Protein AF-A0A963NNE2-F1 (afdb_monomer_lite)

Foldseek 3Di:
DPPPDVVCPDPQSVCVVVFLLVVLVVLVVCCVVDPVVVSDDDPVSVVCNVVSHGPVVVVVVVVVVVVPD

pLDDT: mean 86.29, std 11.22, range [42.44, 94.94]

Radius of gyration: 14.03 Å; chains: 1; bounding box: 31×28×42 Å

Sequence (69 aa):
GYGFPSYRGGPMFYADTVGLKAVLDKILEFQKTLDPQYWQPAPLLEKLAREGSSFAQWQSAATDSSNKA

Secondary structure (DSSP, 8-state):
-----GGG--HHHHHHHH-HHHHHHHHHHHHHHS-TTT-PPPHHHHHHHHHT--HHHHHHHHHHHHS--

Structure (mmCIF, N/CA/C/O backbone):
data_AF-A0A963NNE2-F1
#
_entry.id   AF-A0A963NNE2-F1
#
loop_
_atom_site.group_PDB
_atom_site.id
_atom_site.type_symbol
_atom_site.label_atom_id
_atom_site.label_alt_id
_atom_site.label_comp_id
_atom_site.label_asym_id
_atom_site.label_entity_id
_atom_site.label_seq_id
_atom_site.pdbx_PDB_ins_code
_atom_site.Cartn_x
_atom_site.Cartn_y
_atom_site.Cartn_z
_atom_site.occupancy
_atom_site.B_iso_or_equiv
_atom_site.auth_seq_id
_atom_site.auth_comp_id
_atom_site.auth_asym_id
_atom_site.auth_atom_id
_atom_site.pdbx_PDB_model_num
ATOM 1 N N . GLY A 1 1 ? -3.947 19.680 -2.260 1.00 61.28 1 GLY A N 1
ATOM 2 C CA . GLY A 1 1 ? -3.959 18.217 -2.055 1.00 61.28 1 GLY A CA 1
ATOM 3 C C . GLY A 1 1 ? -3.604 17.530 -3.356 1.00 61.28 1 GLY A C 1
ATOM 4 O O . GLY A 1 1 ? -3.933 18.072 -4.399 1.00 61.28 1 GLY A O 1
ATOM 5 N N . TYR A 1 2 ? -2.949 16.371 -3.309 1.00 72.44 2 TYR A N 1
ATOM 6 C CA . TYR A 1 2 ? -2.414 15.639 -4.474 1.00 72.44 2 TYR A CA 1
ATOM 7 C C . TYR A 1 2 ? -3.473 15.046 -5.438 1.00 72.44 2 TYR A C 1
ATOM 9 O O . TYR A 1 2 ? -3.175 14.120 -6.182 1.00 72.44 2 TYR A O 1
ATOM 17 N N . GLY A 1 3 ? -4.721 15.530 -5.416 1.00 78.56 3 GLY A N 1
ATOM 18 C CA . GLY A 1 3 ? -5.787 15.074 -6.319 1.00 78.56 3 GLY A CA 1
ATOM 19 C C . GLY A 1 3 ? -6.264 13.631 -6.106 1.00 78.56 3 GLY A C 1
ATOM 20 O O . GLY A 1 3 ? -6.919 13.081 -6.987 1.00 78.56 3 GLY A O 1
ATOM 21 N N . PHE A 1 4 ? -5.948 12.999 -4.968 1.00 78.62 4 PHE A N 1
ATOM 22 C CA . PHE A 1 4 ? -6.384 11.628 -4.696 1.00 78.62 4 PHE A CA 1
ATOM 23 C C . PHE A 1 4 ? -7.923 11.546 -4.611 1.00 78.62 4 PHE A C 1
ATOM 25 O O . PHE A 1 4 ? -8.528 12.414 -3.974 1.00 78.62 4 PHE A O 1
ATOM 32 N N . PRO A 1 5 ? -8.571 10.528 -5.214 1.00 80.12 5 PRO A N 1
ATOM 33 C CA . PRO A 1 5 ? -10.027 10.421 -5.214 1.00 80.12 5 PRO A CA 1
ATOM 34 C C . PRO A 1 5 ? -10.605 10.356 -3.795 1.00 80.12 5 PRO A C 1
ATOM 36 O O . PRO A 1 5 ? -10.342 9.410 -3.052 1.00 80.12 5 PRO A O 1
ATOM 39 N N . SER A 1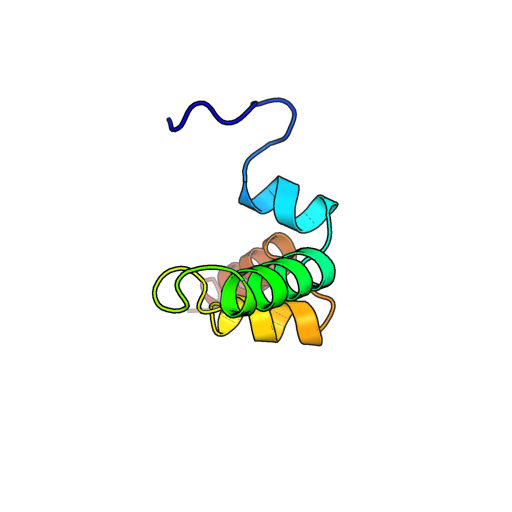 6 ? -11.436 11.336 -3.433 1.00 77.06 6 SER A N 1
ATOM 40 C CA . SER A 1 6 ? -12.012 11.468 -2.085 1.00 77.06 6 SER A CA 1
ATOM 41 C C . SER A 1 6 ? -12.881 10.276 -1.678 1.00 77.06 6 SER A C 1
ATOM 43 O O . SER A 1 6 ? -12.868 9.870 -0.520 1.00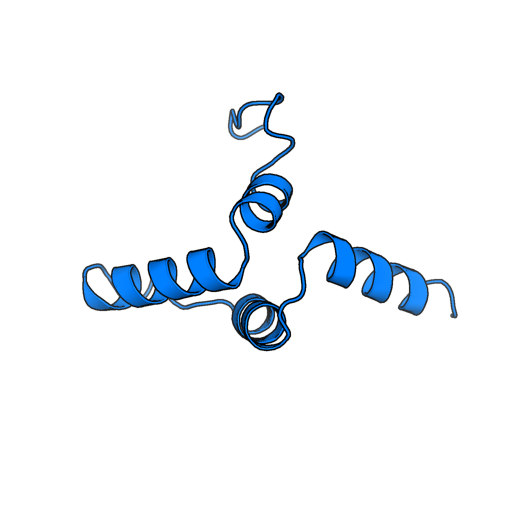 77.06 6 SER A O 1
ATOM 45 N N . TYR A 1 7 ? -13.579 9.650 -2.630 1.00 79.00 7 TYR A N 1
ATOM 46 C CA . TYR A 1 7 ? -14.401 8.459 -2.377 1.00 79.00 7 TYR A CA 1
ATOM 47 C C . TYR A 1 7 ? -13.581 7.206 -2.021 1.00 79.00 7 TYR A C 1
ATOM 49 O O . TYR A 1 7 ? -14.146 6.218 -1.565 1.00 79.00 7 TYR A O 1
ATOM 57 N N . ARG A 1 8 ? -12.254 7.230 -2.213 1.00 78.44 8 ARG A N 1
ATOM 58 C CA . ARG A 1 8 ? -11.330 6.177 -1.755 1.00 78.44 8 ARG A CA 1
ATOM 59 C C . ARG A 1 8 ? -10.672 6.526 -0.415 1.00 78.44 8 ARG A C 1
ATOM 61 O O . ARG A 1 8 ? -9.713 5.870 -0.022 1.00 78.44 8 ARG A O 1
ATOM 68 N N . GLY A 1 9 ? -11.147 7.576 0.261 1.00 83.38 9 GLY A N 1
ATOM 69 C CA . GLY A 1 9 ? -10.589 8.106 1.504 1.00 83.38 9 GLY A CA 1
ATOM 70 C C . GLY A 1 9 ? -9.261 8.822 1.268 1.00 83.38 9 GLY A C 1
ATOM 71 O O . GLY A 1 9 ? -9.202 10.045 1.180 1.00 83.38 9 GLY A O 1
ATOM 72 N N . GLY A 1 10 ? -8.188 8.053 1.128 1.00 87.25 10 GLY A N 1
ATOM 73 C CA . GLY A 1 10 ? -6.827 8.543 0.942 1.00 87.25 10 GLY A CA 1
ATOM 74 C C . GLY A 1 10 ? -5.874 7.399 0.598 1.00 87.25 10 GLY A C 1
ATOM 75 O O . GLY A 1 10 ? -6.264 6.235 0.688 1.00 87.25 10 GLY A O 1
ATOM 76 N N . PRO A 1 11 ? -4.618 7.690 0.230 1.00 86.69 11 PRO A N 1
ATOM 77 C CA . PRO A 1 11 ? -3.661 6.661 -0.179 1.00 86.69 11 PRO A CA 1
ATOM 78 C C . PRO A 1 11 ? -3.408 5.619 0.920 1.00 86.69 11 PRO A C 1
ATOM 80 O O . PRO A 1 11 ? -3.333 4.431 0.621 1.00 86.69 11 PRO A O 1
ATOM 83 N N . MET A 1 12 ? -3.361 6.044 2.187 1.00 89.00 12 MET A N 1
ATOM 84 C CA . MET A 1 12 ? -3.164 5.140 3.328 1.00 89.00 12 MET A CA 1
ATOM 85 C C . MET A 1 12 ? -4.385 4.250 3.581 1.00 89.00 12 MET A C 1
ATOM 87 O O . MET A 1 12 ? -4.240 3.045 3.750 1.00 89.00 12 MET A O 1
ATOM 91 N N . PHE A 1 13 ? -5.593 4.819 3.523 1.00 88.12 13 PHE A N 1
ATOM 92 C CA . PHE A 1 13 ? -6.831 4.047 3.648 1.00 88.12 13 PHE A CA 1
ATOM 93 C C . PHE A 1 13 ? -6.973 3.040 2.501 1.00 88.12 13 PHE A C 1
ATOM 95 O O . PHE A 1 13 ? -7.301 1.880 2.717 1.00 88.12 13 PHE A O 1
ATOM 102 N N . TYR A 1 14 ? -6.658 3.458 1.274 1.00 88.62 14 TYR A N 1
ATOM 103 C CA . TYR A 1 14 ? -6.686 2.570 0.121 1.00 88.62 14 TYR A CA 1
ATOM 104 C C . 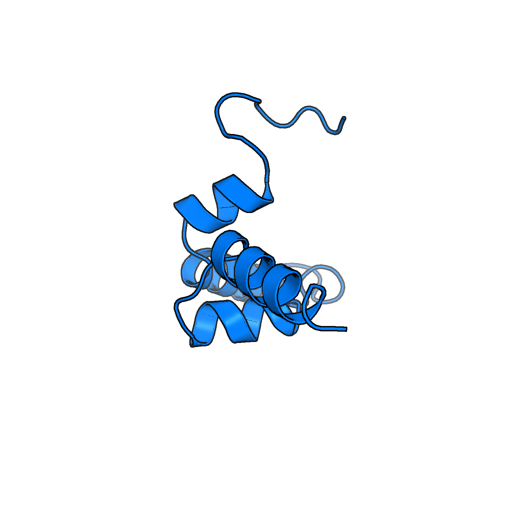TYR A 1 14 ? -5.670 1.425 0.251 1.00 88.62 14 TYR A C 1
ATOM 106 O O . TYR A 1 14 ? -6.016 0.279 -0.030 1.00 88.62 14 TYR A O 1
ATOM 114 N N . ALA A 1 15 ? -4.453 1.695 0.734 1.00 90.56 15 ALA A N 1
ATOM 115 C CA . ALA A 1 15 ? -3.459 0.655 1.003 1.00 90.56 15 ALA A CA 1
ATOM 116 C C . ALA A 1 15 ? -3.971 -0.391 2.008 1.00 90.56 15 ALA A C 1
ATOM 118 O O . ALA A 1 15 ? -3.781 -1.587 1.786 1.00 90.56 15 ALA A O 1
ATOM 119 N N . ASP A 1 16 ? -4.690 0.038 3.048 1.00 90.88 16 ASP A N 1
ATOM 120 C CA . ASP A 1 16 ? -5.326 -0.872 4.004 1.00 90.88 16 ASP A CA 1
ATOM 121 C C . ASP A 1 16 ? -6.432 -1.717 3.350 1.00 90.88 16 ASP A C 1
ATOM 123 O O . ASP A 1 16 ? -6.519 -2.913 3.620 1.00 90.88 16 ASP A O 1
ATOM 127 N N . THR A 1 17 ? -7.234 -1.145 2.440 1.00 90.19 17 THR A N 1
ATOM 128 C CA . THR A 1 17 ? -8.273 -1.909 1.712 1.00 90.19 17 THR A CA 1
ATOM 129 C C . THR A 1 17 ? -7.705 -2.936 0.731 1.00 90.19 17 THR A C 1
ATOM 131 O O . THR A 1 17 ? -8.311 -3.983 0.522 1.00 90.19 17 THR A O 1
ATOM 134 N N . VAL A 1 18 ? -6.548 -2.648 0.127 1.00 92.25 18 VAL A N 1
ATOM 135 C CA . VAL A 1 18 ? -5.830 -3.579 -0.762 1.00 92.25 18 VAL A CA 1
ATOM 136 C C . VAL A 1 18 ? -5.102 -4.658 0.051 1.00 92.25 18 VAL A C 1
ATOM 138 O O . VAL A 1 18 ? -4.965 -5.792 -0.405 1.00 92.25 18 VAL A O 1
ATOM 141 N N . GLY A 1 19 ? -4.655 -4.307 1.258 1.00 93.06 19 GLY A N 1
ATOM 142 C CA . GLY A 1 19 ? -3.882 -5.153 2.157 1.00 93.06 19 GLY A CA 1
ATOM 143 C C . GLY A 1 19 ? -2.378 -4.898 2.041 1.00 93.06 19 GLY A C 1
ATOM 144 O O . GLY A 1 19 ? -1.790 -4.973 0.959 1.00 93.06 19 GLY A O 1
ATOM 145 N N . LEU A 1 20 ? -1.724 -4.656 3.183 1.00 94.00 20 LEU A N 1
ATOM 146 C CA . LEU A 1 20 ? -0.309 -4.257 3.227 1.00 94.00 20 LEU A CA 1
ATOM 147 C C . LEU A 1 20 ? 0.648 -5.313 2.680 1.00 94.00 20 LEU A C 1
ATOM 149 O O . LEU A 1 20 ? 1.678 -4.964 2.109 1.00 94.00 20 LEU A O 1
ATOM 153 N N . LYS A 1 21 ? 0.289 -6.597 2.781 1.00 94.31 21 LYS A N 1
ATOM 154 C CA . LYS A 1 21 ? 1.062 -7.675 2.161 1.00 94.31 21 LYS A CA 1
ATOM 155 C C . LYS A 1 21 ? 1.120 -7.529 0.638 1.00 94.31 21 LYS A C 1
ATOM 157 O O . LYS A 1 21 ? 2.200 -7.601 0.066 1.00 94.31 21 LYS A O 1
ATOM 162 N N . ALA A 1 22 ? -0.019 -7.286 -0.011 1.00 94.94 22 ALA A N 1
ATOM 163 C CA . ALA A 1 22 ? -0.074 -7.125 -1.463 1.00 94.94 22 ALA A CA 1
ATOM 164 C C . ALA A 1 22 ? 0.681 -5.867 -1.922 1.00 94.94 22 ALA A C 1
ATOM 166 O O . ALA A 1 22 ? 1.355 -5.884 -2.952 1.00 94.94 22 ALA A O 1
ATOM 167 N N . VAL A 1 23 ? 0.613 -4.790 -1.133 1.00 94.25 23 VAL A N 1
ATOM 168 C CA . VAL A 1 23 ? 1.382 -3.561 -1.379 1.00 94.25 23 VAL A CA 1
ATOM 169 C C . VAL A 1 23 ? 2.887 -3.822 -1.271 1.00 94.25 23 VAL A C 1
ATOM 171 O O . VAL A 1 23 ? 3.632 -3.427 -2.166 1.00 94.25 23 VAL A O 1
ATOM 174 N N . LEU A 1 24 ? 3.338 -4.521 -0.223 1.00 94.88 24 LEU A N 1
ATOM 175 C CA . LEU A 1 24 ? 4.746 -4.889 -0.053 1.00 94.88 24 LEU A CA 1
ATOM 176 C C . LEU A 1 24 ? 5.238 -5.788 -1.193 1.00 94.88 24 LEU A C 1
ATOM 178 O O . LEU A 1 24 ? 6.290 -5.515 -1.764 1.00 94.88 24 LEU A O 1
ATOM 182 N N . ASP A 1 25 ? 4.465 -6.813 -1.559 1.00 94.88 25 ASP A N 1
ATOM 183 C CA . ASP A 1 25 ? 4.811 -7.729 -2.650 1.00 94.88 25 ASP A CA 1
ATOM 184 C C . ASP A 1 25 ? 5.007 -6.958 -3.970 1.00 94.88 25 ASP A C 1
ATOM 186 O O . ASP A 1 25 ? 5.970 -7.207 -4.700 1.00 94.88 25 ASP A O 1
ATOM 190 N N . LYS A 1 26 ? 4.158 -5.956 -4.248 1.00 94.62 26 LYS A N 1
ATOM 191 C CA . LYS A 1 26 ? 4.313 -5.087 -5.423 1.00 94.62 26 LYS A CA 1
ATOM 192 C C . LYS A 1 26 ? 5.505 -4.145 -5.346 1.00 94.62 26 LYS A C 1
ATOM 194 O O . LYS A 1 26 ? 6.162 -3.945 -6.362 1.00 94.62 26 LYS A O 1
ATOM 199 N N . ILE A 1 27 ? 5.830 -3.608 -4.174 1.00 93.44 27 ILE A N 1
ATOM 200 C CA . ILE A 1 27 ? 7.044 -2.798 -4.002 1.00 93.44 27 ILE A CA 1
ATOM 201 C C . ILE A 1 27 ? 8.294 -3.645 -4.257 1.00 93.44 27 ILE A C 1
ATOM 203 O O . ILE A 1 27 ? 9.185 -3.194 -4.967 1.00 93.44 27 ILE A O 1
ATOM 207 N N . LEU A 1 28 ? 8.339 -4.884 -3.761 1.00 93.12 28 LEU A N 1
ATOM 208 C CA . LEU A 1 28 ? 9.452 -5.808 -4.007 1.00 93.12 28 LEU A CA 1
ATOM 209 C C . LEU A 1 28 ? 9.562 -6.215 -5.483 1.00 93.12 28 LEU A C 1
ATOM 211 O O . LEU A 1 28 ? 10.664 -6.419 -5.990 1.00 93.12 28 LEU A O 1
ATOM 215 N N . GLU A 1 29 ? 8.437 -6.346 -6.185 1.00 93.81 29 GLU A N 1
ATOM 216 C CA . GLU A 1 29 ? 8.425 -6.543 -7.637 1.00 93.81 29 GLU A CA 1
ATOM 217 C C . GLU A 1 29 ? 9.018 -5.324 -8.353 1.00 93.81 29 GLU A C 1
ATOM 219 O O . GLU A 1 29 ? 9.948 -5.472 -9.146 1.00 93.81 29 GLU A O 1
ATOM 224 N N . PHE A 1 30 ? 8.566 -4.117 -8.009 1.00 93.31 30 PHE A N 1
ATOM 225 C CA . PHE A 1 30 ? 9.077 -2.883 -8.599 1.00 93.31 30 PHE A CA 1
ATOM 226 C C . PHE A 1 30 ? 10.540 -2.618 -8.268 1.00 93.31 30 PHE A C 1
ATOM 228 O O . PHE A 1 30 ? 11.272 -2.155 -9.134 1.00 93.31 30 PHE A O 1
ATOM 235 N N . GLN A 1 31 ? 11.004 -2.990 -7.079 1.00 92.25 31 GLN A N 1
ATOM 236 C CA . GLN A 1 31 ? 12.418 -2.938 -6.720 1.00 92.25 31 GLN A CA 1
ATOM 237 C C . GLN A 1 31 ? 13.286 -3.791 -7.654 1.00 92.25 31 GLN A C 1
ATOM 239 O O . GLN A 1 31 ? 14.434 -3.441 -7.908 1.00 92.25 31 GLN A O 1
ATOM 244 N N . LYS A 1 32 ? 12.758 -4.908 -8.169 1.00 90.44 32 LYS A N 1
ATOM 245 C CA . LYS A 1 32 ? 13.479 -5.782 -9.107 1.00 90.44 32 LYS A CA 1
ATOM 246 C C . LYS A 1 32 ? 13.424 -5.272 -10.544 1.00 90.44 32 LYS A C 1
ATOM 248 O O . LYS A 1 32 ? 14.366 -5.503 -11.295 1.00 90.44 32 LYS A O 1
ATOM 253 N N . THR A 1 33 ? 12.312 -4.657 -10.946 1.00 93.44 33 THR A N 1
ATOM 254 C CA . THR A 1 33 ? 12.069 -4.268 -12.347 1.00 93.44 33 THR A CA 1
ATOM 255 C C . THR A 1 33 ? 12.408 -2.812 -12.659 1.00 93.44 33 THR A C 1
ATOM 257 O O . THR A 1 33 ? 12.600 -2.472 -13.822 1.00 93.44 33 THR A O 1
ATOM 260 N N . LEU A 1 34 ? 12.425 -1.943 -11.650 1.00 92.19 34 LEU A N 1
ATOM 261 C CA . LEU A 1 34 ? 12.669 -0.504 -11.747 1.00 92.19 34 LEU A CA 1
ATOM 262 C C . LEU A 1 34 ? 13.882 -0.120 -10.890 1.00 92.19 34 LEU A C 1
ATOM 264 O O . LEU A 1 34 ? 14.522 -0.976 -10.287 1.00 92.19 34 LEU A O 1
ATOM 268 N N . ASP A 1 35 ? 14.201 1.175 -10.842 1.00 86.69 35 ASP A N 1
ATOM 269 C CA . ASP A 1 35 ? 15.328 1.682 -10.058 1.00 86.69 35 ASP A CA 1
ATOM 270 C C . ASP A 1 35 ? 15.148 1.370 -8.554 1.00 86.69 35 ASP A C 1
ATOM 272 O O . ASP A 1 35 ? 14.240 1.919 -7.910 1.00 86.69 35 ASP A O 1
ATOM 276 N N . PRO A 1 36 ? 16.014 0.523 -7.964 1.00 84.94 36 PRO A N 1
ATOM 277 C CA . PRO A 1 36 ? 15.899 0.107 -6.573 1.00 84.94 36 PRO A CA 1
ATOM 278 C C . PRO A 1 36 ? 15.998 1.260 -5.577 1.00 84.94 36 PRO A C 1
ATOM 280 O O . PRO A 1 36 ? 15.581 1.084 -4.434 1.00 84.94 36 PRO A O 1
ATOM 283 N N . GLN A 1 37 ? 16.550 2.414 -5.962 1.00 88.25 37 GLN A N 1
ATOM 284 C CA . GLN A 1 37 ? 16.674 3.575 -5.083 1.00 88.25 37 GLN A CA 1
ATOM 285 C C . GLN A 1 37 ? 15.306 4.135 -4.670 1.00 88.25 37 GLN A C 1
ATOM 287 O O . GLN A 1 37 ? 15.146 4.588 -3.537 1.00 88.25 37 GLN A O 1
ATOM 292 N N . TYR A 1 38 ? 14.313 4.080 -5.562 1.00 87.69 38 TYR A N 1
ATOM 293 C CA . TYR A 1 38 ? 12.975 4.628 -5.314 1.00 87.69 38 TYR A CA 1
ATOM 294 C C . TYR A 1 38 ? 11.990 3.604 -4.743 1.00 87.69 38 TYR A C 1
ATOM 296 O O . TYR A 1 38 ? 10.967 3.987 -4.178 1.00 87.69 38 TYR A O 1
ATOM 304 N N . TRP A 1 39 ? 12.299 2.313 -4.867 1.00 91.12 39 TRP A N 1
ATOM 305 C CA . TRP A 1 39 ? 11.412 1.211 -4.487 1.00 91.12 39 TRP A CA 1
ATOM 306 C C . TRP A 1 39 ? 11.903 0.431 -3.263 1.00 91.12 39 TRP A C 1
ATOM 308 O O . TRP A 1 39 ? 11.549 -0.732 -3.082 1.00 91.12 39 TRP A O 1
ATOM 318 N N . GLN A 1 40 ? 12.707 1.056 -2.399 1.00 91.88 40 GLN A N 1
ATOM 319 C CA . GLN A 1 40 ? 13.035 0.466 -1.101 1.00 91.88 40 GLN A CA 1
ATOM 320 C C . GLN A 1 40 ? 11.790 0.452 -0.199 1.00 91.88 40 GLN A C 1
ATOM 322 O O . GLN A 1 40 ? 11.224 1.517 0.074 1.00 91.88 40 GLN A O 1
ATOM 327 N N . PRO A 1 41 ? 11.349 -0.720 0.286 1.00 92.44 41 PRO A N 1
ATOM 328 C CA . PRO A 1 41 ? 10.234 -0.793 1.219 1.00 92.44 41 PRO A CA 1
ATOM 329 C C . PRO A 1 41 ? 10.585 -0.114 2.549 1.00 92.44 41 PRO A C 1
ATOM 331 O O . PRO A 1 41 ? 11.689 -0.234 3.078 1.00 92.44 41 PRO A O 1
ATOM 334 N N . ALA A 1 42 ? 9.618 0.604 3.120 1.00 92.81 42 ALA A N 1
ATOM 335 C CA . ALA A 1 42 ? 9.786 1.202 4.437 1.00 92.81 42 ALA A CA 1
ATOM 336 C C . ALA A 1 42 ? 9.794 0.105 5.525 1.00 92.81 42 ALA A C 1
ATOM 338 O O . ALA A 1 42 ? 8.907 -0.754 5.505 1.00 92.81 42 ALA A O 1
ATOM 339 N N . PRO A 1 43 ? 10.681 0.166 6.539 1.00 93.50 43 PRO A N 1
ATOM 340 C CA . PRO A 1 43 ? 10.733 -0.845 7.603 1.00 93.50 43 PRO A CA 1
ATOM 341 C C . PRO A 1 43 ? 9.400 -1.040 8.337 1.00 93.50 43 PRO A C 1
ATOM 343 O O . PRO A 1 43 ? 9.032 -2.157 8.697 1.00 93.50 43 PRO A O 1
ATOM 346 N N . LEU A 1 44 ? 8.639 0.045 8.524 1.00 93.38 44 LEU A N 1
ATOM 347 C CA . LEU A 1 44 ? 7.305 -0.017 9.119 1.00 93.38 44 LEU A CA 1
ATOM 348 C C . LEU A 1 44 ? 6.335 -0.826 8.250 1.00 93.38 44 LEU A C 1
ATOM 350 O O . LEU A 1 44 ? 5.610 -1.667 8.771 1.00 93.38 44 LEU A O 1
ATOM 354 N N . LEU A 1 45 ? 6.338 -0.597 6.935 1.00 93.50 45 LEU A N 1
ATOM 355 C CA . LEU A 1 45 ? 5.475 -1.329 6.012 1.00 93.50 45 LEU A CA 1
ATOM 356 C C . LEU A 1 45 ? 5.798 -2.824 6.045 1.00 93.50 45 LEU A C 1
ATOM 358 O O . LEU A 1 45 ? 4.885 -3.639 6.123 1.00 93.50 45 LEU A O 1
ATOM 362 N N . GLU A 1 46 ? 7.082 -3.187 6.037 1.00 94.44 46 GLU A N 1
ATOM 363 C CA . GLU A 1 46 ? 7.487 -4.589 6.128 1.00 94.44 46 GLU A CA 1
ATOM 364 C C . GLU A 1 46 ? 7.027 -5.258 7.419 1.00 94.44 46 GLU A C 1
ATOM 366 O O . GLU A 1 46 ? 6.632 -6.425 7.401 1.00 94.44 46 GLU A O 1
ATOM 371 N N . LYS A 1 47 ? 7.107 -4.542 8.545 1.00 94.38 47 LYS A N 1
ATOM 372 C CA . LYS A 1 47 ? 6.649 -5.044 9.838 1.00 94.38 47 LYS A CA 1
ATOM 373 C C . LYS A 1 47 ? 5.142 -5.291 9.810 1.00 94.38 47 LYS A C 1
ATOM 375 O O . LYS A 1 47 ? 4.709 -6.411 10.063 1.00 94.38 47 LYS A O 1
ATOM 380 N N . LEU A 1 48 ? 4.357 -4.282 9.432 1.00 93.94 48 LEU A N 1
ATOM 381 C CA . LEU A 1 48 ? 2.895 -4.382 9.427 1.00 93.94 48 LEU A CA 1
ATOM 382 C C . LEU A 1 48 ? 2.393 -5.434 8.430 1.00 93.94 48 LEU A C 1
ATOM 384 O O . LEU A 1 48 ? 1.485 -6.197 8.747 1.00 93.94 48 LEU A O 1
ATOM 388 N N . ALA A 1 49 ? 3.022 -5.533 7.256 1.00 94.31 49 ALA A N 1
ATOM 389 C CA . ALA A 1 49 ? 2.707 -6.558 6.266 1.00 94.31 49 ALA A CA 1
ATOM 390 C C . ALA A 1 49 ? 2.999 -7.981 6.774 1.00 94.31 49 ALA A C 1
ATOM 392 O O . ALA A 1 49 ? 2.222 -8.893 6.493 1.00 94.31 49 ALA A O 1
ATOM 393 N N . ARG A 1 50 ? 4.090 -8.176 7.531 1.00 93.06 50 ARG A N 1
ATOM 394 C CA . ARG A 1 50 ? 4.430 -9.465 8.164 1.00 93.06 50 ARG A CA 1
ATOM 395 C C . ARG A 1 50 ? 3.487 -9.824 9.308 1.00 93.06 50 ARG A C 1
ATOM 397 O O . ARG A 1 50 ? 3.154 -10.991 9.471 1.00 93.06 50 ARG A O 1
ATOM 404 N N . GLU A 1 51 ? 3.055 -8.830 10.074 1.00 92.44 51 GLU A N 1
ATOM 405 C CA . GLU A 1 51 ? 2.128 -8.991 11.200 1.00 92.44 51 GLU A CA 1
ATOM 406 C C . GLU A 1 51 ? 0.663 -9.142 10.754 1.00 92.44 51 GLU A C 1
ATOM 408 O O . GLU A 1 51 ? -0.198 -9.445 11.574 1.00 92.44 51 GLU A O 1
ATOM 413 N N . GLY A 1 52 ? 0.363 -8.943 9.464 1.00 91.81 52 GLY A N 1
ATOM 414 C CA . GLY A 1 52 ? -1.012 -8.944 8.956 1.00 91.81 52 GLY A CA 1
ATOM 415 C C . GLY A 1 52 ? -1.845 -7.768 9.477 1.00 91.81 52 GLY A C 1
ATOM 416 O O . GLY A 1 52 ? -3.069 -7.863 9.535 1.00 91.81 52 GLY A O 1
ATOM 417 N N . SER A 1 53 ? -1.185 -6.678 9.876 1.00 92.44 53 SER A N 1
ATOM 418 C CA . SER A 1 53 ? -1.811 -5.476 10.427 1.00 92.44 53 SER A CA 1
ATOM 419 C C . SER A 1 53 ? -2.066 -4.420 9.340 1.00 92.44 53 SER A C 1
ATOM 421 O O . SER A 1 53 ? -1.744 -4.618 8.166 1.00 92.44 53 SER A O 1
ATOM 423 N N . SER A 1 54 ? -2.667 -3.294 9.724 1.00 93.06 54 SER A N 1
ATOM 424 C CA . SER A 1 54 ? -3.000 -2.166 8.852 1.00 93.06 54 SER A CA 1
ATOM 425 C C . SER A 1 54 ? -2.436 -0.849 9.396 1.00 93.06 54 SER A C 1
ATOM 427 O O . SER A 1 54 ? -2.103 -0.736 10.580 1.00 93.06 54 SER A O 1
ATOM 429 N N . PHE A 1 55 ? -2.337 0.179 8.552 1.00 92.38 55 PHE A N 1
ATOM 430 C CA . PHE A 1 55 ? -1.897 1.502 8.991 1.00 92.38 55 PHE A CA 1
ATOM 431 C C . PHE A 1 55 ? -2.868 2.122 9.994 1.00 92.38 55 PHE A C 1
ATOM 433 O O . PHE A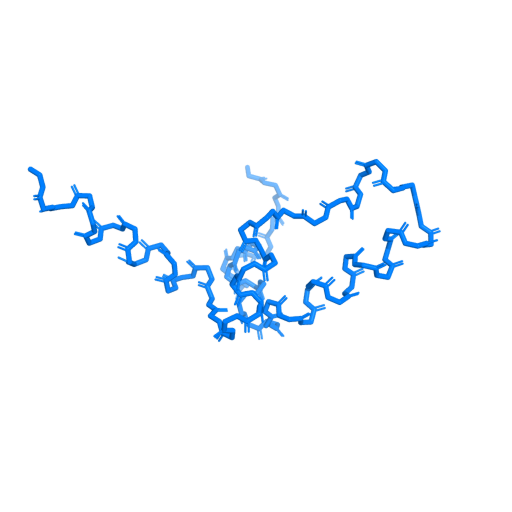 1 55 ? -2.421 2.729 10.967 1.00 92.38 55 PHE A O 1
ATOM 440 N N . ALA A 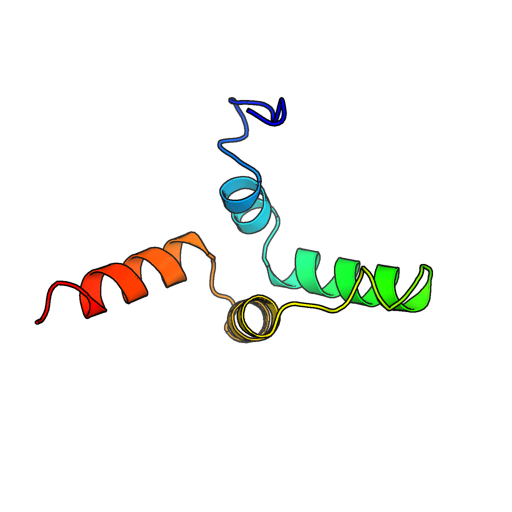1 56 ? -4.176 1.926 9.811 1.00 90.12 56 ALA A N 1
ATOM 441 C CA . ALA A 1 56 ? -5.180 2.372 10.773 1.00 90.12 56 ALA A CA 1
ATOM 442 C C . ALA A 1 56 ? -4.979 1.736 12.164 1.00 90.12 56 ALA A C 1
ATOM 444 O O . ALA A 1 56 ? -5.043 2.430 13.179 1.00 90.12 56 ALA A O 1
ATOM 445 N N . GLN A 1 57 ? -4.680 0.432 12.222 1.00 89.44 57 GLN A N 1
ATOM 446 C CA . GLN A 1 57 ? -4.399 -0.269 13.481 1.00 89.44 57 GLN A CA 1
ATOM 447 C C . GLN A 1 57 ? -3.115 0.243 14.139 1.00 89.44 57 GLN A C 1
ATOM 449 O O . GLN A 1 57 ? -3.109 0.525 15.338 1.00 89.44 57 GLN A O 1
ATOM 454 N N . TRP A 1 58 ? -2.049 0.424 13.355 1.00 92.12 58 TRP A N 1
ATOM 455 C CA . TRP A 1 58 ? -0.796 0.997 13.844 1.00 92.12 58 TRP A CA 1
ATOM 456 C C . TRP A 1 58 ? -0.995 2.406 14.412 1.00 92.12 58 TRP A C 1
ATOM 458 O O . TRP A 1 58 ? -0.507 2.703 15.501 1.00 92.12 58 TRP A O 1
ATOM 468 N N . GLN A 1 59 ? -1.755 3.257 13.718 1.00 88.94 59 GLN A N 1
ATOM 469 C CA . GLN A 1 59 ? -2.044 4.616 14.168 1.00 88.94 59 GLN A CA 1
ATOM 470 C C . GLN A 1 59 ? -2.870 4.627 15.460 1.00 88.94 59 GLN A C 1
ATOM 472 O O . GLN A 1 59 ? -2.580 5.416 16.361 1.00 88.94 59 GLN A O 1
ATOM 477 N N . SER A 1 60 ? -3.862 3.741 15.579 1.00 89.12 60 SER A N 1
ATOM 478 C CA . SER A 1 60 ? -4.639 3.582 16.811 1.00 89.12 60 SER A CA 1
ATOM 479 C C . SER A 1 60 ? -3.740 3.183 17.984 1.00 89.12 60 SER A C 1
ATOM 481 O O . SER A 1 60 ? -3.804 3.806 19.040 1.00 89.12 60 SER A O 1
ATOM 483 N N . ALA A 1 61 ? -2.854 2.200 17.792 1.00 85.44 61 ALA A N 1
ATOM 484 C CA . ALA A 1 61 ? -1.923 1.745 18.827 1.00 85.44 61 ALA A CA 1
ATOM 485 C C . ALA A 1 61 ? -0.877 2.813 19.206 1.00 85.44 61 ALA A C 1
ATOM 487 O O . ALA A 1 61 ? -0.531 2.976 20.379 1.00 85.44 61 ALA A O 1
ATOM 488 N N . ALA A 1 62 ? -0.386 3.571 18.221 1.00 82.56 62 ALA A N 1
ATOM 489 C CA . ALA A 1 62 ? 0.552 4.669 18.440 1.00 82.56 62 ALA A CA 1
ATOM 490 C C . ALA A 1 62 ? -0.092 5.823 19.225 1.00 82.56 62 ALA A C 1
ATOM 492 O O . ALA A 1 62 ? 0.542 6.406 20.101 1.00 82.56 62 ALA A O 1
ATOM 493 N N . THR A 1 63 ? -1.364 6.121 18.949 1.00 76.06 63 THR A N 1
ATOM 494 C CA . THR A 1 63 ? -2.112 7.188 19.629 1.00 76.06 63 THR A CA 1
ATOM 495 C C . THR A 1 63 ? -2.406 6.824 21.086 1.00 76.06 63 THR A C 1
ATOM 497 O O . THR A 1 63 ? -2.232 7.659 21.970 1.00 76.06 63 THR A O 1
ATOM 500 N N . ASP A 1 64 ? -2.755 5.564 21.357 1.00 69.25 64 ASP A N 1
ATOM 501 C CA . ASP A 1 64 ? -3.000 5.062 22.718 1.00 69.25 64 ASP A CA 1
ATOM 502 C C . ASP A 1 64 ? -1.718 5.071 23.578 1.00 69.25 64 ASP A C 1
ATOM 504 O O . ASP A 1 64 ? -1.737 5.373 24.770 1.00 69.25 64 ASP A O 1
ATOM 508 N N . SER A 1 65 ? -0.560 4.849 22.944 1.00 61.62 65 SER A N 1
ATOM 509 C CA . SER A 1 65 ? 0.757 4.968 23.591 1.00 61.62 65 SER A CA 1
ATOM 510 C C . SER A 1 65 ? 1.145 6.420 23.897 1.00 61.62 65 SER A C 1
ATOM 512 O O . SER A 1 65 ? 1.909 6.669 24.827 1.00 61.62 65 SER A O 1
ATOM 514 N N . SER A 1 66 ? 0.619 7.379 23.132 1.00 59.81 66 SER A N 1
ATOM 515 C CA . SER A 1 66 ? 0.918 8.806 23.284 1.00 59.81 66 SER A CA 1
ATOM 516 C C . SER A 1 66 ? 0.005 9.514 24.293 1.00 59.81 66 SER A C 1
ATOM 518 O O . SER A 1 66 ? 0.348 10.601 24.744 1.00 59.81 66 SER A O 1
ATOM 520 N N . ASN A 1 67 ? -1.129 8.908 24.665 1.00 57.56 67 ASN A N 1
ATOM 521 C CA . ASN A 1 67 ? -2.100 9.453 25.624 1.00 57.56 67 ASN A CA 1
ATOM 522 C C . ASN A 1 67 ? -1.915 8.907 27.057 1.00 57.56 67 ASN A C 1
ATOM 524 O O . ASN A 1 67 ? -2.770 9.095 27.920 1.00 57.56 67 ASN A O 1
ATOM 528 N N . LYS A 1 68 ? -0.810 8.187 27.299 1.00 51.72 68 LYS A N 1
ATOM 529 C CA . LYS A 1 68 ? -0.456 7.566 28.586 1.00 51.72 68 LYS A CA 1
ATOM 530 C C . LYS A 1 68 ? 0.736 8.246 29.284 1.00 51.72 68 LYS A C 1
ATOM 532 O O . LYS A 1 68 ? 1.303 7.654 30.202 1.00 51.72 68 LYS A O 1
ATOM 537 N N . ALA A 1 69 ? 1.116 9.444 28.833 1.00 42.44 69 ALA A N 1
ATOM 538 C CA . ALA A 1 69 ? 2.178 10.279 29.399 1.00 42.44 69 ALA A CA 1
ATOM 539 C C . ALA A 1 69 ? 1.595 11.526 30.075 1.00 42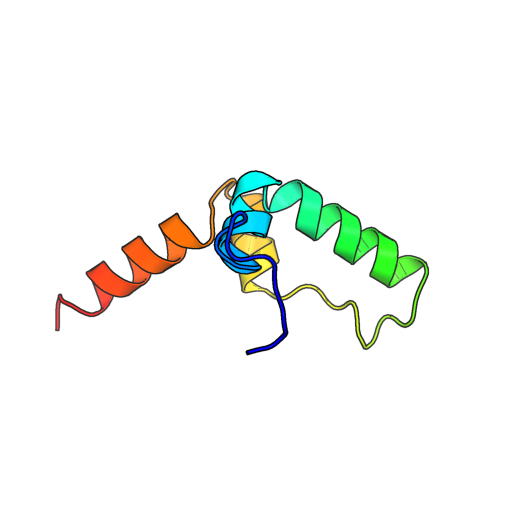.44 69 ALA A C 1
ATOM 541 O O . ALA A 1 69 ? 0.629 12.091 29.513 1.00 42.44 69 ALA A O 1
#